Protein AF-A0A948ZCX6-F1 (afdb_monomer_lite)

Radius of gyration: 31.97 Å; chains: 1; bounding box: 32×39×107 Å

Secondary structure (DSSP, 8-state):
--------S-HHHHHHHHHHHHHHHHHHHHHHHHHS---------THHHHT--TT--TT-TTS--PPPHHHHTT-----TTS-EEE-TT-SEEEEEEE-TT-HHHHHHHHHHHHHHHHHGGGEEEEEEE---S-TTSHHHHHHHHHHHHHT-

Foldseek 3Di:
DDDDDDDDPDVVVVVVVVVVVVVVVVVVVCCVPPVPDPPPPPPVPCCCVQAVVPPDDPPDLQAQNHDDPVCVVVPGDDDPLWDKDAAPPAPEEAEDEDWPPDPVRVVCVVVVVVCCVVCPNNYMYTYGYDFDPDCPDPRNVVSVVVSVVVVD

Structure (mmCIF, N/CA/C/O backbone):
data_AF-A0A948ZCX6-F1
#
_entry.id   AF-A0A948ZCX6-F1
#
loop_
_atom_site.group_PDB
_atom_site.id
_atom_site.type_symbol
_atom_site.label_atom_id
_atom_site.label_alt_id
_atom_site.label_comp_id
_atom_site.label_asym_id
_atom_site.label_entity_id
_atom_site.label_seq_id
_atom_site.pdbx_PDB_ins_code
_atom_site.Cartn_x
_atom_site.Cartn_y
_atom_site.Cartn_z
_atom_site.occupancy
_atom_site.B_iso_or_equiv
_atom_site.auth_seq_id
_atom_site.auth_comp_id
_atom_site.auth_asym_id
_atom_site.auth_atom_id
_atom_site.pdbx_PDB_model_num
ATOM 1 N N . MET A 1 1 ? -5.753 -26.624 -89.166 1.00 39.84 1 MET A N 1
ATOM 2 C CA . MET A 1 1 ? -4.464 -25.897 -89.241 1.00 39.84 1 MET A CA 1
ATOM 3 C C . MET A 1 1 ? -4.567 -24.621 -88.414 1.00 39.84 1 MET A C 1
ATOM 5 O O . MET A 1 1 ? -5.370 -23.766 -88.756 1.00 39.84 1 MET A O 1
ATOM 9 N N . LEU A 1 2 ? -3.814 -24.527 -87.312 1.00 48.19 2 LEU A N 1
ATOM 10 C CA . LEU A 1 2 ? -3.778 -23.370 -86.407 1.00 48.19 2 LEU A CA 1
ATOM 11 C C . LEU A 1 2 ? -2.911 -22.225 -86.965 1.00 48.19 2 LEU A C 1
ATOM 13 O O . LEU A 1 2 ? -1.776 -22.447 -87.377 1.00 48.19 2 LEU A O 1
ATOM 17 N N . LYS A 1 3 ? -3.445 -21.003 -86.913 1.00 48.81 3 LYS A N 1
ATOM 18 C CA . LYS A 1 3 ? -2.838 -19.689 -87.211 1.00 48.81 3 LYS A CA 1
ATOM 19 C C . LYS A 1 3 ? -3.794 -18.678 -86.535 1.00 48.81 3 LYS A C 1
ATOM 21 O O . LYS A 1 3 ? -4.991 -18.842 -86.703 1.00 48.81 3 LYS A O 1
ATOM 26 N N . PHE A 1 4 ? -3.465 -17.668 -85.729 1.00 49.84 4 PHE A N 1
ATOM 27 C CA . PHE A 1 4 ? -2.299 -16.801 -85.579 1.00 49.84 4 PHE A CA 1
ATOM 28 C C . PHE A 1 4 ? -2.473 -16.048 -84.232 1.00 49.84 4 PHE A C 1
ATOM 30 O O . PHE A 1 4 ? -3.381 -15.227 -84.116 1.00 49.84 4 PHE A O 1
ATOM 37 N N . PHE A 1 5 ? -1.622 -16.265 -83.223 1.00 58.22 5 PHE A N 1
ATOM 38 C CA . PHE A 1 5 ? -1.529 -15.345 -82.075 1.00 58.22 5 PHE A CA 1
ATOM 39 C C . PHE A 1 5 ? -0.614 -14.183 -82.498 1.00 58.22 5 PHE A C 1
ATOM 41 O O . PHE A 1 5 ? 0.572 -14.375 -82.776 1.00 58.22 5 PHE A O 1
ATOM 48 N N . LYS A 1 6 ? -1.180 -12.983 -82.657 1.00 60.47 6 LYS A N 1
ATOM 49 C CA . LYS A 1 6 ? -0.485 -11.785 -83.158 1.00 60.47 6 LYS A CA 1
ATOM 50 C C . LYS A 1 6 ? 0.491 -11.287 -82.075 1.00 60.47 6 LYS A C 1
ATOM 52 O O . LYS A 1 6 ? 0.054 -10.789 -81.044 1.00 60.47 6 LYS A O 1
ATOM 57 N N . ARG A 1 7 ? 1.808 -11.440 -82.281 1.00 61.72 7 ARG A N 1
ATOM 58 C CA . ARG A 1 7 ? 2.845 -10.921 -81.361 1.00 61.72 7 ARG A CA 1
ATOM 59 C C . ARG A 1 7 ? 2.799 -9.380 -81.311 1.00 61.72 7 ARG A C 1
ATOM 61 O O . ARG A 1 7 ? 2.744 -8.769 -82.384 1.00 61.72 7 ARG A O 1
ATOM 68 N N . PRO A 1 8 ? 2.843 -8.738 -80.127 1.00 60.38 8 PRO A N 1
ATOM 69 C CA . PRO A 1 8 ? 2.849 -7.281 -80.025 1.00 60.38 8 PRO A CA 1
ATOM 70 C C . PRO A 1 8 ? 4.131 -6.694 -80.637 1.00 60.38 8 PRO A C 1
ATOM 72 O O . PRO A 1 8 ? 5.248 -7.087 -80.303 1.00 60.38 8 PRO A O 1
ATOM 75 N N . LYS A 1 9 ? 3.957 -5.754 -81.573 1.00 66.12 9 LYS A N 1
ATOM 76 C CA . LYS A 1 9 ? 5.031 -5.049 -82.285 1.00 66.12 9 LYS A CA 1
ATOM 77 C C . LYS A 1 9 ? 5.489 -3.824 -81.486 1.00 66.12 9 LYS A C 1
ATOM 79 O O . LYS A 1 9 ? 5.074 -2.710 -81.767 1.00 66.12 9 LYS A O 1
ATOM 84 N N . SER A 1 10 ? 6.315 -4.045 -80.475 1.00 65.44 10 SER A N 1
ATOM 85 C CA . SER A 1 10 ? 7.517 -3.257 -80.157 1.00 65.44 10 SER A CA 1
ATOM 86 C C . SER A 1 10 ? 8.004 -3.687 -78.771 1.00 65.44 10 SER A C 1
ATOM 88 O O . SER A 1 10 ? 7.183 -3.868 -77.867 1.00 65.44 10 SER A O 1
ATOM 90 N N . PRO A 1 11 ? 9.320 -3.862 -78.571 1.00 73.81 11 PRO A N 1
ATOM 91 C CA . PRO A 1 11 ? 9.854 -4.229 -77.261 1.00 73.81 11 PRO A CA 1
ATOM 92 C C . PRO A 1 11 ? 9.470 -3.193 -76.191 1.00 73.81 11 PRO A C 1
ATOM 94 O O . PRO A 1 11 ? 9.225 -3.554 -75.046 1.00 73.81 11 PRO A O 1
ATOM 97 N N . VAL A 1 12 ? 9.308 -1.926 -76.584 1.00 79.00 12 VAL A N 1
ATOM 98 C CA . VAL A 1 12 ? 8.976 -0.798 -75.702 1.00 79.00 12 VAL A CA 1
ATOM 99 C C . VAL A 1 12 ? 7.630 -0.975 -74.994 1.00 79.00 12 VAL A C 1
ATOM 101 O O . VAL A 1 12 ? 7.553 -0.763 -73.788 1.00 79.00 12 VAL A O 1
ATOM 104 N N . ILE A 1 13 ? 6.578 -1.418 -75.692 1.00 80.12 13 ILE A N 1
ATOM 105 C CA . ILE A 1 13 ? 5.258 -1.623 -75.064 1.00 80.12 13 ILE A CA 1
ATOM 106 C C . ILE A 1 13 ? 5.320 -2.753 -74.029 1.00 80.12 13 ILE A C 1
ATOM 108 O O . ILE A 1 13 ? 4.698 -2.655 -72.972 1.00 80.12 13 ILE A O 1
ATOM 112 N N . LEU A 1 14 ? 6.113 -3.797 -74.297 1.00 80.38 14 LEU A N 1
ATOM 113 C CA . LEU A 1 14 ? 6.324 -4.892 -73.350 1.00 80.38 14 LEU A CA 1
ATOM 114 C C . LEU A 1 14 ? 7.066 -4.412 -72.091 1.00 80.38 14 LEU A C 1
ATOM 116 O O . LEU A 1 14 ? 6.687 -4.777 -70.980 1.00 80.38 14 LEU A O 1
ATOM 120 N N . PHE A 1 15 ? 8.079 -3.556 -72.262 1.00 84.56 15 PHE A N 1
ATOM 121 C CA . PHE A 1 15 ? 8.821 -2.953 -71.152 1.00 84.56 15 PHE A CA 1
ATOM 122 C C . PHE A 1 15 ? 7.944 -2.035 -70.294 1.00 84.56 15 PHE A C 1
ATOM 124 O O . PHE A 1 15 ? 7.975 -2.140 -69.069 1.00 84.56 15 PHE A O 1
ATOM 131 N N . ILE A 1 16 ? 7.121 -1.185 -70.917 1.00 88.12 16 ILE A N 1
ATOM 132 C CA . ILE A 1 16 ? 6.210 -0.285 -70.194 1.00 88.12 16 ILE A CA 1
ATOM 133 C C . ILE A 1 16 ? 5.164 -1.096 -69.419 1.00 88.12 16 ILE A C 1
ATOM 135 O O . ILE A 1 16 ? 4.958 -0.848 -68.233 1.00 88.12 16 ILE A O 1
ATOM 139 N N . ALA A 1 17 ? 4.552 -2.104 -70.048 1.00 89.06 17 ALA A N 1
ATOM 140 C CA . ALA A 1 17 ? 3.565 -2.958 -69.389 1.00 89.06 17 ALA A CA 1
ATOM 141 C C . ALA A 1 17 ? 4.170 -3.741 -68.209 1.00 89.06 17 ALA A C 1
ATOM 143 O O . ALA A 1 17 ? 3.562 -3.816 -67.143 1.00 89.06 17 ALA A O 1
ATOM 144 N N . SER A 1 18 ? 5.389 -4.270 -68.369 1.00 88.69 18 SER A N 1
ATOM 145 C CA . SER A 1 18 ? 6.103 -4.967 -67.293 1.00 88.69 18 SER A CA 1
ATOM 146 C C . SER A 1 18 ? 6.454 -4.031 -66.135 1.00 88.69 18 SER A C 1
ATOM 148 O O . SER A 1 18 ? 6.309 -4.413 -64.977 1.00 88.69 18 SER A O 1
ATOM 150 N N . SER A 1 19 ? 6.909 -2.810 -66.428 1.00 91.00 19 SER A N 1
ATOM 151 C CA . SER A 1 19 ? 7.267 -1.826 -65.402 1.00 91.00 19 SER A CA 1
ATOM 152 C C . SER A 1 19 ? 6.042 -1.375 -64.602 1.00 91.00 19 SER A C 1
ATOM 154 O O . SER A 1 19 ? 6.092 -1.341 -63.372 1.00 91.00 19 SER A O 1
ATOM 156 N N . LEU A 1 20 ? 4.914 -1.127 -65.278 1.00 94.38 20 LEU A N 1
ATOM 157 C CA . LEU A 1 20 ? 3.663 -0.743 -64.625 1.00 94.38 20 LEU A CA 1
ATOM 158 C C . LEU A 1 20 ? 3.132 -1.862 -63.713 1.00 94.38 20 LEU A C 1
ATOM 160 O O . LEU A 1 20 ? 2.690 -1.593 -62.599 1.00 94.38 20 LEU A O 1
ATOM 164 N N . ALA A 1 21 ? 3.221 -3.120 -64.157 1.00 94.44 21 ALA A N 1
ATOM 165 C CA . ALA A 1 21 ? 2.796 -4.274 -63.368 1.00 94.44 21 ALA A CA 1
ATOM 166 C C . ALA A 1 21 ? 3.636 -4.449 -62.090 1.00 94.44 21 ALA A C 1
ATOM 168 O O . ALA A 1 21 ? 3.081 -4.686 -61.018 1.00 94.44 21 ALA A O 1
ATOM 169 N N . ILE A 1 22 ? 4.960 -4.275 -62.183 1.00 94.75 22 ILE A N 1
ATOM 170 C CA . ILE A 1 22 ? 5.861 -4.334 -61.021 1.00 94.75 22 ILE A CA 1
ATOM 171 C C . ILE A 1 22 ? 5.560 -3.190 -60.048 1.00 94.75 22 ILE A C 1
ATOM 173 O O . ILE A 1 22 ? 5.510 -3.415 -58.842 1.00 94.75 22 ILE A O 1
ATOM 177 N N . PHE A 1 23 ? 5.313 -1.980 -60.553 1.00 94.75 23 PHE A N 1
ATOM 178 C CA . PHE A 1 23 ? 4.984 -0.830 -59.713 1.00 94.75 23 PHE A CA 1
ATOM 179 C C . PHE A 1 23 ? 3.664 -1.030 -58.955 1.00 94.75 23 PHE A C 1
ATOM 181 O O . PHE A 1 23 ? 3.612 -0.805 -57.749 1.00 94.75 23 PHE A O 1
ATOM 188 N N . ILE A 1 24 ? 2.620 -1.529 -59.625 1.00 94.69 24 ILE A N 1
ATOM 189 C CA . ILE A 1 24 ? 1.330 -1.837 -58.988 1.00 94.69 24 ILE A CA 1
ATOM 190 C C . ILE A 1 24 ? 1.491 -2.938 -57.930 1.00 94.69 24 ILE A C 1
ATOM 192 O O . ILE A 1 24 ? 0.955 -2.804 -56.831 1.00 94.69 24 ILE A O 1
ATOM 196 N N . LEU A 1 25 ? 2.268 -3.990 -58.219 1.00 93.62 25 LEU A N 1
ATOM 197 C CA . LEU A 1 25 ? 2.571 -5.047 -57.249 1.00 93.62 25 LEU A CA 1
ATOM 198 C C . LEU A 1 25 ? 3.309 -4.484 -56.026 1.00 93.62 25 LEU A C 1
ATOM 200 O O . LEU A 1 25 ? 2.966 -4.814 -54.893 1.00 93.62 25 LEU A O 1
ATOM 204 N N . PHE A 1 26 ? 4.288 -3.605 -56.242 1.00 92.81 26 PHE A N 1
ATOM 205 C CA . PHE A 1 26 ? 5.064 -2.992 -55.169 1.00 92.81 26 PHE A CA 1
ATOM 206 C C . PHE A 1 26 ? 4.204 -2.073 -54.294 1.00 92.81 26 PHE A C 1
ATOM 208 O O . PHE A 1 26 ? 4.284 -2.147 -53.071 1.00 92.81 26 PHE A O 1
ATOM 215 N N . VAL A 1 27 ? 3.329 -1.259 -54.897 1.00 91.88 27 VAL A N 1
ATOM 216 C CA . VAL A 1 27 ? 2.369 -0.413 -54.167 1.00 91.88 27 VAL A CA 1
ATOM 217 C C . VAL A 1 27 ? 1.378 -1.272 -53.381 1.00 91.88 27 VAL A C 1
ATOM 219 O O . VAL A 1 27 ? 1.117 -0.975 -52.219 1.00 91.88 27 VAL A O 1
ATOM 222 N N . PHE A 1 28 ? 0.876 -2.366 -53.959 1.00 89.75 28 PHE A N 1
ATOM 223 C CA . PHE A 1 28 ? -0.019 -3.292 -53.266 1.00 89.75 28 PHE A CA 1
ATOM 224 C C . PHE A 1 28 ? 0.670 -3.958 -52.066 1.00 89.75 28 PHE A C 1
ATOM 226 O O . PHE A 1 28 ? 0.130 -3.936 -50.966 1.00 89.75 28 PHE A O 1
ATOM 233 N N . VAL A 1 29 ? 1.897 -4.466 -52.228 1.00 86.88 29 VAL A N 1
ATOM 234 C CA . VAL A 1 29 ? 2.695 -5.037 -51.125 1.00 86.88 29 VAL A CA 1
ATOM 235 C C . VAL A 1 29 ? 3.021 -3.982 -50.064 1.00 86.88 29 VAL A C 1
ATOM 237 O O . VAL A 1 29 ? 2.941 -4.268 -48.870 1.00 86.88 29 VAL A O 1
ATOM 240 N N . PHE A 1 30 ? 3.338 -2.750 -50.461 1.00 85.38 30 PHE A N 1
ATOM 241 C CA . PHE A 1 30 ? 3.580 -1.646 -49.532 1.00 85.38 30 PHE A CA 1
ATOM 242 C C . PHE A 1 30 ? 2.319 -1.299 -48.731 1.00 85.38 30 PHE A C 1
ATOM 244 O O . PHE A 1 30 ? 2.389 -1.171 -47.515 1.00 85.38 30 PHE A O 1
ATOM 251 N N . PHE A 1 31 ? 1.152 -1.229 -49.374 1.00 82.12 31 PHE A N 1
ATOM 252 C CA . PHE A 1 31 ? -0.125 -1.020 -48.690 1.00 82.12 31 PHE A CA 1
ATOM 253 C C . PHE A 1 31 ? -0.469 -2.198 -47.762 1.00 82.12 31 PHE A C 1
ATOM 255 O O . PHE A 1 31 ? -0.841 -1.973 -46.615 1.00 82.12 31 PHE A O 1
ATOM 262 N N . ILE A 1 32 ? -0.260 -3.450 -48.178 1.00 78.62 32 ILE A N 1
ATOM 263 C CA . ILE A 1 32 ? -0.480 -4.618 -47.308 1.00 78.62 32 ILE A CA 1
ATOM 264 C C . ILE A 1 32 ? 0.452 -4.596 -46.088 1.00 78.62 32 ILE A C 1
ATOM 266 O O . ILE A 1 32 ? 0.001 -4.857 -44.979 1.00 78.62 32 ILE A O 1
ATOM 270 N N . THR A 1 33 ? 1.724 -4.232 -46.264 1.00 71.31 33 THR A N 1
ATOM 271 C CA . THR A 1 33 ? 2.722 -4.227 -45.178 1.00 71.31 33 THR A CA 1
ATOM 272 C C . THR A 1 33 ? 2.709 -2.973 -44.301 1.00 71.31 33 THR A C 1
ATOM 274 O O . THR A 1 33 ? 3.243 -3.014 -43.194 1.00 71.31 33 THR A O 1
ATOM 277 N N . LYS A 1 34 ? 2.139 -1.852 -44.765 1.00 72.50 34 LYS A N 1
ATOM 278 C CA . LYS A 1 34 ? 2.123 -0.574 -44.025 1.00 72.50 34 LYS A CA 1
ATOM 279 C C . LYS A 1 34 ? 0.741 -0.123 -43.556 1.00 72.50 34 LYS A C 1
ATOM 281 O O . LYS A 1 34 ? 0.683 0.619 -42.583 1.00 72.50 34 LYS A O 1
ATOM 286 N N . ILE A 1 35 ? -0.346 -0.527 -44.220 1.00 65.38 35 ILE A N 1
ATOM 287 C CA . ILE A 1 35 ? -1.723 -0.100 -43.886 1.00 65.38 35 ILE A CA 1
ATOM 288 C C . ILE A 1 35 ? -2.508 -1.177 -43.145 1.00 65.38 35 ILE A C 1
ATOM 290 O O . ILE A 1 35 ? -3.446 -0.851 -42.422 1.00 65.38 35 ILE A O 1
ATOM 294 N N . SER A 1 36 ? -2.069 -2.432 -43.214 1.00 55.03 36 SER A N 1
ATOM 295 C CA . SER A 1 36 ? -2.407 -3.383 -42.161 1.00 55.03 36 SER A CA 1
ATOM 296 C C . SER A 1 36 ? -1.356 -3.210 -41.063 1.00 55.03 36 SER A C 1
ATOM 298 O O . SER A 1 36 ? -0.224 -3.660 -41.260 1.00 55.03 36 SER A O 1
ATOM 300 N N . PRO A 1 37 ? -1.650 -2.569 -39.912 1.00 54.25 37 PRO A N 1
ATOM 301 C CA . PRO A 1 37 ? -0.859 -2.876 -38.728 1.00 54.25 37 PRO A CA 1
ATOM 302 C C . PRO A 1 37 ? -0.866 -4.403 -38.583 1.00 54.25 37 PRO A C 1
ATOM 304 O O . PRO A 1 37 ? -1.872 -5.032 -38.941 1.00 54.25 37 PRO A O 1
ATOM 307 N N . PRO A 1 38 ? 0.214 -5.038 -38.100 1.00 52.66 38 PRO A N 1
ATOM 308 C CA . PRO A 1 38 ? 0.088 -6.420 -37.687 1.00 52.66 38 PRO A CA 1
ATOM 309 C C . PRO A 1 38 ? -1.117 -6.472 -36.750 1.00 52.66 38 PRO A C 1
ATOM 311 O O . PRO A 1 38 ? -1.111 -5.857 -35.685 1.00 52.66 38 PRO A O 1
ATOM 314 N N . LEU A 1 39 ? -2.152 -7.218 -37.138 1.00 47.34 39 LEU A N 1
ATOM 315 C CA . LEU A 1 39 ? -3.186 -7.680 -36.223 1.00 47.34 39 LEU A CA 1
ATOM 316 C C . LEU A 1 39 ? -2.573 -8.772 -35.329 1.00 47.34 39 LEU A C 1
ATOM 318 O O . LEU A 1 39 ? -3.112 -9.854 -35.155 1.00 47.34 39 LEU A O 1
ATOM 322 N N . ALA A 1 40 ? -1.389 -8.493 -34.794 1.00 44.69 40 ALA A N 1
ATOM 323 C CA . ALA A 1 40 ? -0.980 -8.985 -33.515 1.00 44.69 40 ALA A CA 1
ATOM 324 C C . ALA A 1 40 ? -1.614 -8.002 -32.535 1.00 44.69 40 ALA A C 1
ATOM 326 O O . ALA A 1 40 ? -1.052 -6.958 -32.206 1.00 44.69 40 ALA A O 1
ATOM 327 N N . SER A 1 41 ? -2.787 -8.369 -32.023 1.00 43.50 41 SER A N 1
ATOM 328 C CA . SER A 1 41 ? -3.138 -8.088 -30.635 1.00 43.50 41 SER A CA 1
ATOM 329 C C . SER A 1 41 ? -2.106 -8.785 -29.735 1.00 43.50 41 SER A C 1
ATOM 331 O O . SER A 1 41 ? -2.388 -9.756 -29.047 1.00 43.50 41 SER A O 1
ATOM 333 N N . GLY A 1 42 ? -0.866 -8.327 -29.839 1.00 42.22 42 GLY A N 1
ATOM 334 C CA . GLY A 1 42 ? 0.249 -8.567 -28.956 1.00 42.22 42 GLY A CA 1
ATOM 335 C C . GLY A 1 42 ? 0.566 -7.236 -28.298 1.00 42.22 42 GLY A C 1
ATOM 336 O O . GLY A 1 42 ? 1.720 -6.833 -28.223 1.00 42.22 42 GLY A O 1
ATOM 337 N N . GLY A 1 43 ? -0.465 -6.544 -27.798 1.00 39.56 43 GLY A N 1
ATOM 338 C CA . GLY A 1 43 ? -0.265 -5.960 -26.486 1.00 39.56 43 GLY A CA 1
ATOM 339 C C . GLY A 1 43 ? 0.130 -7.154 -25.639 1.00 39.56 43 GLY A C 1
ATOM 340 O O . GLY A 1 43 ? -0.707 -8.028 -25.423 1.00 39.56 43 GLY A O 1
ATOM 341 N N . ALA A 1 44 ? 1.422 -7.280 -25.324 1.00 46.31 44 ALA A N 1
ATOM 342 C CA . ALA A 1 44 ? 1.854 -8.213 -24.303 1.00 46.31 44 ALA A CA 1
ATOM 343 C C . ALA A 1 44 ? 0.864 -8.003 -23.167 1.00 46.31 44 ALA A C 1
ATOM 345 O O . ALA A 1 44 ? 0.708 -6.867 -22.715 1.00 46.31 44 ALA A O 1
ATOM 346 N N . ASP A 1 45 ? 0.094 -9.039 -22.849 1.00 47.97 45 ASP A N 1
ATOM 347 C CA . ASP A 1 45 ? -0.887 -8.995 -21.787 1.00 47.97 45 ASP A CA 1
ATOM 348 C C . ASP A 1 45 ? -0.118 -8.774 -20.484 1.00 47.97 45 ASP A C 1
ATOM 350 O O . ASP A 1 45 ? 0.275 -9.695 -19.777 1.00 47.97 45 ASP A O 1
ATOM 354 N N . ILE A 1 46 ? 0.198 -7.510 -20.213 1.00 45.81 46 ILE A N 1
ATOM 355 C CA . ILE A 1 46 ? 0.925 -7.059 -19.033 1.00 45.81 46 ILE A CA 1
ATOM 356 C C . ILE A 1 46 ? 0.065 -7.234 -17.789 1.00 45.81 46 ILE A C 1
ATOM 358 O O . ILE A 1 46 ? 0.603 -7.202 -16.683 1.00 45.81 46 ILE A O 1
ATOM 362 N N . ARG A 1 47 ? -1.239 -7.520 -17.950 1.00 46.91 47 ARG A N 1
ATOM 363 C CA . ARG A 1 47 ? -2.086 -7.954 -16.842 1.00 46.91 47 ARG A CA 1
ATOM 364 C C . ARG A 1 47 ? -1.495 -9.206 -16.217 1.00 46.91 47 ARG A C 1
ATOM 366 O O . ARG A 1 47 ? -1.335 -9.202 -15.010 1.00 46.91 47 ARG A O 1
ATOM 373 N N . GLY A 1 48 ? -1.055 -10.188 -17.005 1.00 42.94 48 GLY A N 1
ATOM 374 C CA . GLY A 1 48 ? -0.415 -11.409 -16.502 1.00 42.94 48 GLY A CA 1
ATOM 375 C C . GLY A 1 48 ? 1.006 -11.232 -15.953 1.00 42.94 48 GLY A C 1
ATOM 376 O O . GLY A 1 48 ? 1.537 -12.148 -15.335 1.00 42.94 48 GLY A O 1
ATOM 377 N N . LYS A 1 49 ? 1.641 -10.074 -16.175 1.00 42.81 49 LYS A N 1
ATOM 378 C CA . LYS A 1 49 ? 3.056 -9.853 -15.840 1.00 42.81 49 LYS A CA 1
ATOM 379 C C . LYS A 1 49 ? 3.269 -9.103 -14.528 1.00 42.81 49 LYS A C 1
ATOM 381 O O . LYS A 1 49 ? 4.277 -9.335 -13.874 1.00 42.81 49 LYS A O 1
ATOM 386 N N . TYR A 1 50 ? 2.330 -8.232 -14.155 1.00 44.34 50 TYR A N 1
ATOM 387 C CA . TYR A 1 50 ? 2.499 -7.346 -12.997 1.00 44.34 50 TYR A CA 1
ATOM 388 C C . TYR A 1 50 ? 1.419 -7.487 -11.936 1.00 44.34 50 TYR A C 1
ATOM 390 O O . TYR A 1 50 ? 1.694 -7.210 -10.776 1.00 44.34 50 TYR A O 1
ATOM 398 N N . TYR A 1 51 ? 0.226 -7.965 -12.302 1.00 43.53 51 TYR A N 1
ATOM 399 C CA . TYR A 1 51 ? -0.836 -8.155 -11.321 1.00 43.53 51 TYR A CA 1
ATOM 400 C C . TYR A 1 51 ? -1.431 -9.569 -11.405 1.00 43.53 51 TYR A C 1
ATOM 402 O O . TYR A 1 51 ? -1.377 -10.313 -10.451 1.00 43.53 51 TYR A O 1
ATOM 410 N N . LEU A 1 52 ? -1.882 -10.072 -12.539 1.00 46.44 52 LEU A N 1
ATOM 411 C CA . LEU A 1 52 ? -2.554 -11.374 -12.658 1.00 46.44 52 LEU A CA 1
ATOM 412 C C . LEU A 1 52 ? -1.623 -12.520 -13.091 1.00 46.44 52 LEU A C 1
ATOM 414 O O . LEU A 1 52 ? -1.956 -13.254 -14.019 1.00 46.44 52 LEU A O 1
ATOM 418 N N . ASN A 1 53 ? -0.449 -12.685 -12.473 1.00 42.28 53 ASN A N 1
ATOM 419 C CA . ASN A 1 53 ? 0.406 -13.827 -12.816 1.00 42.28 53 ASN A CA 1
ATOM 420 C C . ASN A 1 53 ? -0.148 -15.122 -12.193 1.00 42.28 53 ASN A C 1
ATOM 422 O O . ASN A 1 53 ? -0.074 -15.326 -10.983 1.00 42.28 53 ASN A O 1
ATOM 426 N N . GLU A 1 54 ? -0.695 -16.013 -13.025 1.00 46.88 54 GLU A N 1
ATOM 427 C CA . GLU A 1 54 ? -1.220 -17.323 -12.606 1.00 46.88 54 GLU A CA 1
ATOM 428 C C . GLU A 1 54 ? -0.122 -18.298 -12.138 1.00 46.88 54 GLU A C 1
ATOM 430 O O . GLU A 1 54 ? -0.428 -19.296 -11.490 1.00 46.88 54 GLU A O 1
ATOM 435 N N . ASN A 1 55 ? 1.151 -17.984 -12.412 1.00 45.97 55 ASN A N 1
ATOM 436 C CA . ASN A 1 55 ? 2.330 -18.760 -12.020 1.00 45.97 55 ASN A CA 1
ATOM 437 C C . ASN A 1 55 ? 3.115 -18.094 -10.876 1.00 45.97 55 ASN A C 1
ATOM 439 O O . ASN A 1 55 ? 4.346 -18.145 -10.852 1.00 45.97 55 ASN A O 1
ATOM 443 N N . TYR A 1 56 ? 2.430 -17.423 -9.946 1.00 49.62 56 TYR A N 1
ATOM 444 C CA . TYR A 1 56 ? 3.090 -16.839 -8.780 1.00 49.62 56 TYR A CA 1
ATOM 445 C C . TYR A 1 56 ? 3.577 -17.954 -7.842 1.00 49.62 56 TYR A C 1
ATOM 447 O O . TYR A 1 56 ? 2.785 -18.616 -7.168 1.00 49.62 56 TYR A O 1
ATOM 455 N N . SER A 1 57 ? 4.893 -18.180 -7.855 1.00 42.28 57 SER A N 1
ATOM 456 C CA . SER A 1 57 ? 5.588 -19.060 -6.920 1.00 42.28 57 SER A CA 1
ATOM 457 C C . SER A 1 57 ? 5.381 -18.534 -5.504 1.00 42.28 57 SER A C 1
ATOM 459 O O . SER A 1 57 ? 5.560 -17.353 -5.233 1.00 42.28 57 SER A O 1
ATOM 461 N N . GLU A 1 58 ? 5.017 -19.440 -4.611 1.00 46.06 58 GLU A N 1
ATOM 462 C CA . GLU A 1 58 ? 4.556 -19.280 -3.227 1.00 46.06 58 GLU A CA 1
ATOM 463 C C . GLU A 1 58 ? 5.540 -18.574 -2.259 1.00 46.06 58 GLU A C 1
ATOM 465 O O . GLU A 1 58 ? 5.346 -18.624 -1.050 1.00 46.06 58 GLU A O 1
ATOM 470 N N . GLY A 1 59 ? 6.598 -17.923 -2.757 1.00 40.69 59 GLY A N 1
ATOM 471 C CA . GLY A 1 59 ? 7.766 -17.511 -1.972 1.00 40.69 59 GLY A CA 1
ATOM 472 C C . GLY A 1 59 ? 8.211 -16.051 -2.076 1.00 40.69 59 GLY A C 1
ATOM 473 O O . GLY A 1 59 ? 9.235 -15.724 -1.488 1.00 40.69 59 GLY A O 1
ATOM 474 N N . ASP A 1 60 ? 7.504 -15.174 -2.788 1.00 48.53 60 ASP A N 1
ATOM 475 C CA . ASP A 1 60 ? 7.831 -13.745 -2.756 1.00 48.53 60 ASP A CA 1
ATOM 476 C C . ASP A 1 60 ? 6.975 -13.045 -1.685 1.00 48.53 60 ASP A C 1
ATOM 478 O O . ASP A 1 60 ? 5.780 -12.795 -1.831 1.00 48.53 60 ASP A O 1
ATOM 482 N N . LEU A 1 61 ? 7.609 -12.848 -0.527 1.00 50.53 61 LEU A N 1
ATOM 483 C CA . LEU A 1 61 ? 7.012 -12.367 0.724 1.00 50.53 61 LEU A CA 1
ATOM 484 C C . LEU A 1 61 ? 6.668 -10.866 0.693 1.00 50.53 61 LEU A C 1
ATOM 486 O O . LEU A 1 61 ? 6.149 -10.338 1.676 1.00 50.53 61 LEU A O 1
ATOM 490 N N . LEU A 1 62 ? 6.960 -10.173 -0.414 1.00 51.53 62 LEU A N 1
ATOM 491 C CA . LEU A 1 62 ? 6.960 -8.711 -0.483 1.00 51.53 62 LEU A CA 1
ATOM 492 C C . LEU A 1 62 ? 5.947 -8.132 -1.478 1.00 51.53 62 LEU A C 1
ATOM 494 O O . LEU A 1 62 ? 5.726 -6.921 -1.468 1.00 51.53 62 LEU A O 1
ATOM 498 N N . ILE A 1 63 ? 5.285 -8.961 -2.293 1.00 54.44 63 ILE A N 1
ATOM 499 C CA . ILE A 1 63 ? 4.258 -8.497 -3.232 1.00 54.44 63 ILE A CA 1
ATOM 500 C C . ILE A 1 63 ? 2.891 -9.034 -2.821 1.00 54.44 63 ILE A C 1
ATOM 502 O O . ILE A 1 63 ? 2.678 -10.221 -2.572 1.00 54.44 63 ILE A O 1
ATOM 506 N N . THR A 1 64 ? 1.926 -8.117 -2.750 1.00 55.09 64 THR A N 1
ATOM 507 C CA . THR A 1 64 ? 0.528 -8.429 -2.470 1.00 55.09 64 THR A CA 1
ATOM 508 C C . THR A 1 64 ? 0.043 -9.549 -3.390 1.00 55.09 64 THR A C 1
ATOM 510 O O . THR A 1 64 ? -0.054 -9.353 -4.599 1.00 55.09 64 THR A O 1
ATOM 513 N N . LYS A 1 65 ? -0.305 -10.712 -2.817 1.00 55.75 65 LYS A N 1
ATOM 514 C CA . LYS A 1 65 ? -0.888 -11.835 -3.564 1.00 55.75 65 LYS A CA 1
ATOM 515 C C . LYS A 1 65 ? -2.078 -11.339 -4.372 1.00 55.75 65 LYS A C 1
ATOM 517 O O . LYS A 1 65 ? -3.086 -10.912 -3.801 1.00 55.75 65 LYS A O 1
ATOM 522 N N . VAL A 1 66 ? -1.965 -11.388 -5.692 1.00 53.84 66 VAL A N 1
ATOM 523 C CA . VAL A 1 66 ? -3.020 -10.841 -6.532 1.00 53.84 66 VAL A CA 1
ATOM 524 C C . VAL A 1 66 ? -4.163 -11.848 -6.620 1.00 53.84 66 VAL A C 1
ATOM 526 O O . VAL A 1 66 ? -3.936 -13.020 -6.936 1.00 53.84 66 VAL A O 1
ATOM 529 N N . PRO A 1 67 ? -5.398 -11.434 -6.288 1.00 54.69 67 PRO A N 1
ATOM 530 C CA . PRO A 1 67 ? -6.527 -12.340 -6.323 1.00 54.69 67 PRO A CA 1
ATOM 531 C C . PRO A 1 67 ? -6.789 -12.808 -7.751 1.00 54.69 67 PRO A C 1
ATOM 533 O O . PRO A 1 67 ? -6.771 -12.020 -8.697 1.00 54.69 67 PRO A O 1
ATOM 536 N N . ARG A 1 68 ? -7.102 -14.099 -7.911 1.00 57.62 68 ARG A N 1
ATOM 537 C CA . ARG A 1 68 ? -7.657 -14.585 -9.179 1.00 57.62 68 ARG A CA 1
ATOM 538 C C . ARG A 1 68 ? -8.995 -13.889 -9.404 1.00 57.62 68 ARG A C 1
ATOM 540 O O . ARG A 1 68 ? -9.688 -13.567 -8.445 1.00 57.62 68 ARG A O 1
ATOM 547 N N . LEU A 1 69 ? -9.411 -13.718 -10.657 1.00 61.19 69 LEU A N 1
ATOM 548 C CA . LEU A 1 69 ? -10.655 -13.012 -10.999 1.00 61.19 69 LEU A CA 1
ATOM 549 C C . LEU A 1 69 ? -11.890 -13.535 -10.234 1.00 61.19 69 LEU A C 1
ATOM 551 O O . LEU A 1 69 ? -12.754 -12.761 -9.836 1.00 61.19 69 LEU A O 1
ATOM 555 N N . LYS A 1 70 ? -11.949 -14.845 -9.970 1.00 60.38 70 LYS A N 1
ATOM 556 C CA . LYS A 1 70 ? -12.999 -15.460 -9.141 1.00 60.38 70 LYS A CA 1
ATOM 557 C C . LYS A 1 70 ? -12.951 -15.035 -7.665 1.00 60.38 70 LYS A C 1
ATOM 559 O O . LYS A 1 70 ? -13.991 -14.942 -7.028 1.00 60.38 70 LYS A O 1
ATOM 564 N N . ASP A 1 71 ? -11.756 -14.767 -7.150 1.00 58.59 71 ASP A N 1
ATOM 565 C CA . ASP A 1 71 ? -11.494 -14.343 -5.776 1.00 58.59 71 ASP A CA 1
ATOM 566 C C . ASP A 1 71 ? -11.749 -12.822 -5.638 1.00 58.59 71 ASP A C 1
ATOM 568 O O . ASP A 1 71 ? -12.192 -12.366 -4.590 1.00 58.59 71 ASP A O 1
ATOM 572 N N . MET A 1 72 ? -11.607 -12.038 -6.723 1.00 57.38 72 MET A N 1
ATOM 573 C CA . MET A 1 72 ? -11.965 -10.606 -6.752 1.00 57.38 72 MET A CA 1
ATOM 574 C C . MET A 1 72 ? -13.456 -10.341 -6.492 1.00 57.38 72 MET A C 1
ATOM 576 O O . MET A 1 72 ? -13.801 -9.263 -6.014 1.00 57.38 72 MET A O 1
ATOM 580 N N . LEU A 1 73 ? -14.341 -11.309 -6.762 1.00 59.50 73 LEU A N 1
ATOM 581 C CA . LEU A 1 73 ? -15.769 -11.200 -6.432 1.00 59.50 73 LEU A CA 1
ATOM 582 C C . LEU A 1 73 ? -16.036 -11.268 -4.917 1.00 59.50 73 LEU A C 1
ATOM 584 O O . LEU A 1 73 ? -17.111 -10.870 -4.477 1.00 59.50 73 LEU A O 1
ATOM 588 N N . ALA A 1 74 ? -15.071 -11.755 -4.128 1.00 65.56 74 ALA A N 1
ATOM 589 C CA . ALA A 1 74 ? -15.173 -11.917 -2.678 1.00 65.56 74 ALA A CA 1
ATOM 590 C C . ALA A 1 74 ? -14.423 -10.832 -1.875 1.00 65.56 74 ALA A C 1
ATOM 592 O O . ALA A 1 74 ? -14.551 -10.788 -0.654 1.00 65.56 74 ALA A O 1
ATOM 593 N N . GLY A 1 75 ? -13.680 -9.940 -2.543 1.00 67.38 75 GLY A N 1
ATOM 594 C CA . GLY A 1 75 ? -12.914 -8.858 -1.915 1.00 67.38 75 GLY A CA 1
ATOM 595 C C . GLY A 1 75 ? -11.394 -9.090 -1.893 1.00 67.38 75 GLY A C 1
ATOM 596 O O . GLY A 1 75 ? -10.891 -10.042 -2.492 1.00 67.38 75 GLY A O 1
ATOM 597 N N . PRO A 1 76 ? -10.626 -8.186 -1.256 1.00 74.00 76 PRO A N 1
ATOM 598 C CA . PRO A 1 76 ? -9.170 -8.299 -1.167 1.00 74.00 76 PRO A CA 1
ATOM 599 C C . PRO A 1 76 ? -8.738 -9.475 -0.276 1.00 74.00 76 PRO A C 1
ATOM 601 O O . PRO A 1 76 ? -9.357 -9.753 0.749 1.00 74.00 76 PRO A O 1
ATOM 604 N N . ILE A 1 77 ? -7.630 -10.133 -0.633 1.00 76.69 77 ILE A N 1
ATOM 605 C CA . ILE A 1 77 ? -7.030 -11.200 0.181 1.00 76.69 77 ILE A CA 1
ATOM 606 C C . ILE A 1 77 ? -6.257 -10.564 1.341 1.00 76.69 77 ILE A C 1
ATOM 608 O O . ILE A 1 77 ? -5.277 -9.847 1.119 1.00 76.69 77 ILE A O 1
ATOM 612 N N . ILE A 1 78 ? -6.683 -10.849 2.569 1.00 81.94 78 ILE A N 1
ATOM 613 C CA . ILE A 1 78 ? -6.052 -10.379 3.808 1.00 81.94 78 ILE A CA 1
ATOM 614 C C . ILE A 1 78 ? -5.424 -11.580 4.518 1.00 81.94 78 ILE A C 1
ATOM 616 O O . ILE A 1 78 ? -6.058 -12.625 4.652 1.00 81.94 78 ILE A O 1
ATOM 620 N N . SER A 1 79 ? -4.181 -11.427 4.960 1.00 82.31 79 SER A N 1
ATOM 621 C CA . SER A 1 79 ? -3.415 -12.416 5.717 1.00 82.31 79 SER A CA 1
ATOM 622 C C . SER A 1 79 ? -2.867 -11.804 7.006 1.00 82.31 79 SER A C 1
ATOM 624 O O . SER A 1 79 ? -2.779 -10.583 7.134 1.00 82.31 79 SER A O 1
ATOM 626 N N . ASP A 1 80 ? -2.460 -12.644 7.958 1.00 79.56 80 ASP A N 1
ATOM 627 C CA . ASP A 1 80 ? -1.846 -12.177 9.209 1.00 79.56 80 ASP A CA 1
ATOM 628 C C . ASP A 1 80 ? -0.459 -11.542 9.017 1.00 79.56 80 ASP A C 1
ATOM 630 O O . ASP A 1 80 ? 0.024 -10.866 9.922 1.00 79.56 80 ASP A O 1
ATOM 634 N N . LEU A 1 81 ? 0.157 -11.733 7.846 1.00 80.44 81 LEU A N 1
ATOM 635 C CA . LEU A 1 81 ? 1.437 -11.128 7.468 1.00 80.44 81 LEU A CA 1
ATOM 636 C C . LEU A 1 81 ? 1.278 -9.717 6.884 1.00 80.44 81 LEU A C 1
ATOM 638 O O . LEU A 1 81 ? 2.270 -9.047 6.617 1.00 80.44 81 LEU A O 1
ATOM 642 N N . ASP A 1 82 ? 0.048 -9.258 6.644 1.00 85.19 82 ASP A N 1
ATOM 643 C CA . ASP A 1 82 ? -0.165 -7.909 6.137 1.00 85.19 82 ASP A CA 1
ATOM 644 C C . ASP A 1 82 ? -0.001 -6.864 7.252 1.00 85.19 82 ASP A C 1
ATOM 646 O O . ASP A 1 82 ? -0.634 -7.005 8.307 1.00 85.19 82 ASP A O 1
ATOM 650 N N . PRO A 1 83 ? 0.757 -5.772 7.019 1.00 90.06 83 PRO A N 1
ATOM 651 C CA . PRO A 1 83 ? 0.854 -4.670 7.953 1.00 90.06 83 PRO A CA 1
ATOM 652 C C . PRO A 1 83 ? -0.541 -4.125 8.231 1.00 90.06 83 PRO A C 1
ATOM 654 O O . PRO A 1 83 ? -1.263 -3.680 7.333 1.00 90.06 83 PRO A O 1
ATOM 657 N N . GLY A 1 84 ? -0.928 -4.197 9.497 1.00 90.75 84 GLY A N 1
ATOM 658 C CA . GLY A 1 84 ? -2.248 -3.820 9.958 1.00 90.75 84 GLY A CA 1
ATOM 659 C C . GLY A 1 84 ? -2.170 -2.879 11.147 1.00 90.75 84 GLY A C 1
ATOM 660 O O . GLY A 1 84 ? -1.327 -3.040 12.024 1.00 90.75 84 GLY A O 1
ATOM 661 N N . MET A 1 85 ? -3.082 -1.915 11.195 1.00 91.00 85 MET A N 1
ATOM 662 C CA . MET A 1 85 ? -3.258 -1.003 12.323 1.00 91.00 85 MET A CA 1
ATOM 663 C C . MET A 1 85 ? -4.717 -1.007 12.781 1.00 91.00 85 MET A C 1
ATOM 665 O O . MET A 1 85 ? -5.631 -1.204 11.978 1.00 91.00 85 MET A O 1
ATOM 669 N N . GLY A 1 86 ? -4.935 -0.739 14.068 1.00 90.56 86 GLY A N 1
ATOM 670 C CA . GLY A 1 86 ? -6.264 -0.735 14.680 1.00 90.56 86 GLY A CA 1
ATOM 671 C C . GLY A 1 86 ? -6.708 -2.110 15.185 1.00 90.56 86 GLY A C 1
ATOM 672 O O . GLY A 1 86 ? -5.936 -3.070 15.220 1.0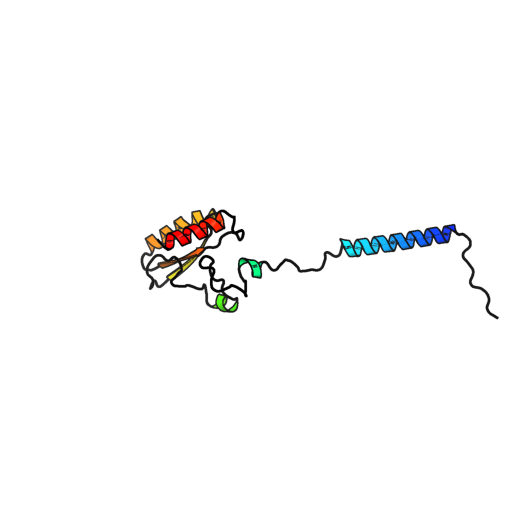0 90.56 86 GLY A O 1
ATOM 673 N N . ASN A 1 87 ? -7.965 -2.192 15.616 1.00 91.56 87 ASN A N 1
ATOM 674 C CA . ASN A 1 87 ? -8.531 -3.398 16.215 1.00 91.56 87 ASN A CA 1
ATOM 675 C C . ASN A 1 87 ? -8.715 -4.505 15.162 1.00 91.56 87 ASN A C 1
ATOM 677 O O . ASN A 1 87 ? -9.347 -4.285 14.130 1.00 91.56 87 ASN A O 1
ATOM 681 N N . LYS A 1 88 ? -8.214 -5.719 15.429 1.00 90.25 88 LYS A N 1
ATOM 682 C CA . LYS A 1 88 ? -8.380 -6.867 14.522 1.00 90.25 88 LYS A CA 1
ATOM 683 C C . LYS A 1 88 ? -9.848 -7.254 14.304 1.00 90.25 88 LYS A C 1
ATOM 685 O O . LYS A 1 88 ? -10.164 -7.702 13.205 1.00 90.25 88 LYS A O 1
ATOM 690 N N . GLU A 1 89 ? -10.696 -6.994 15.299 1.00 91.81 89 GLU A N 1
ATOM 691 C CA . GLU A 1 89 ? -12.141 -7.265 15.320 1.00 91.81 89 GLU A CA 1
ATOM 692 C C . GLU A 1 89 ? -12.986 -6.042 14.919 1.00 91.81 89 GLU A C 1
ATOM 694 O O . GLU A 1 89 ? -14.191 -5.989 15.177 1.00 91.81 89 GLU A O 1
ATOM 699 N N . ALA A 1 90 ? -12.364 -5.010 14.338 1.00 95.12 90 ALA A N 1
ATOM 700 C CA . ALA A 1 90 ? -13.084 -3.823 13.906 1.00 95.12 90 ALA A CA 1
ATOM 701 C C . ALA A 1 90 ? -14.200 -4.187 12.903 1.00 95.12 90 ALA A C 1
ATOM 703 O O . ALA A 1 90 ? -13.954 -4.929 11.949 1.00 95.12 90 ALA A O 1
ATOM 704 N N . PRO A 1 91 ? -15.409 -3.610 13.040 1.00 95.12 91 PRO A N 1
ATOM 705 C CA . PRO A 1 91 ? -16.524 -3.875 12.130 1.00 95.12 91 PRO A CA 1
ATOM 706 C C . PRO A 1 91 ? -16.268 -3.383 10.698 1.00 95.12 91 PRO A C 1
ATOM 708 O O . PRO A 1 91 ? -16.967 -3.796 9.776 1.00 95.12 91 PRO A O 1
ATOM 711 N N . VAL A 1 92 ? -15.291 -2.491 10.498 1.00 94.75 92 VAL A N 1
ATOM 712 C CA . VAL A 1 92 ? -14.887 -1.989 9.184 1.00 94.75 92 VAL A CA 1
ATOM 713 C C . VAL A 1 92 ? -13.395 -2.220 8.991 1.00 94.75 92 VAL A C 1
ATOM 715 O O . VAL A 1 92 ? -12.579 -1.764 9.791 1.00 94.75 92 VAL A O 1
ATOM 718 N N . THR A 1 93 ? -13.035 -2.877 7.888 1.00 92.94 93 THR A N 1
ATOM 719 C CA . THR A 1 93 ? -11.643 -3.009 7.444 1.00 92.94 93 THR A CA 1
ATOM 720 C C . THR A 1 93 ? -11.426 -2.219 6.158 1.00 92.94 93 THR A C 1
ATOM 722 O O . THR A 1 93 ? -12.125 -2.423 5.168 1.00 92.94 93 THR A O 1
ATOM 725 N N . ILE A 1 94 ? -10.445 -1.322 6.171 1.00 93.44 94 ILE A N 1
ATOM 726 C CA . ILE A 1 94 ? -9.976 -0.573 5.006 1.00 93.44 94 ILE A CA 1
ATOM 727 C C . ILE A 1 94 ? -8.702 -1.252 4.516 1.00 93.44 94 ILE A C 1
ATOM 729 O O . ILE A 1 94 ? -7.713 -1.298 5.242 1.00 93.44 94 ILE A O 1
ATOM 733 N N . VAL A 1 95 ? -8.711 -1.758 3.284 1.00 92.31 95 VAL A N 1
ATOM 734 C CA . VAL A 1 95 ? -7.504 -2.272 2.624 1.00 92.31 95 VAL A CA 1
ATOM 735 C C . VAL A 1 95 ? -7.003 -1.211 1.656 1.00 92.31 95 VAL A C 1
ATOM 737 O O . VAL A 1 95 ? -7.711 -0.856 0.714 1.00 92.31 95 VAL A O 1
ATOM 740 N N . ILE A 1 96 ? -5.803 -0.689 1.898 1.00 91.50 96 ILE A N 1
ATOM 741 C CA . ILE A 1 96 ? -5.172 0.317 1.047 1.00 91.50 96 ILE A CA 1
ATOM 742 C C . ILE A 1 96 ? -4.063 -0.306 0.212 1.00 91.50 96 ILE A C 1
ATOM 744 O O . ILE A 1 96 ? -3.182 -0.966 0.747 1.00 91.50 96 ILE A O 1
ATOM 748 N N . PHE A 1 97 ? -4.093 -0.029 -1.089 1.00 90.38 97 PHE A N 1
ATOM 749 C CA . PHE A 1 97 ? -2.988 -0.276 -2.008 1.00 90.38 97 PHE A CA 1
ATOM 750 C C . PHE A 1 97 ? -2.246 1.039 -2.220 1.00 90.38 97 PHE A C 1
ATOM 752 O O . PHE A 1 97 ? -2.867 2.020 -2.634 1.00 90.38 97 PHE A O 1
ATOM 759 N N . SER A 1 98 ? -0.959 1.084 -1.891 1.00 92.25 98 SER A N 1
ATOM 760 C CA . SER A 1 98 ? -0.191 2.328 -1.903 1.00 92.25 98 SER A CA 1
ATOM 761 C C . SER A 1 98 ? 1.238 2.120 -2.391 1.00 92.25 98 SER A C 1
ATOM 763 O O . SER A 1 98 ? 1.823 1.051 -2.240 1.00 92.25 98 SER A O 1
ATOM 765 N N . ASP A 1 99 ? 1.788 3.187 -2.958 1.00 93.44 99 ASP A N 1
ATOM 766 C CA . ASP A 1 99 ? 3.159 3.293 -3.445 1.00 93.44 99 ASP A CA 1
ATOM 767 C C . ASP A 1 99 ? 3.852 4.452 -2.709 1.00 93.44 99 ASP A C 1
ATOM 769 O O . ASP A 1 99 ? 3.294 5.547 -2.592 1.00 93.44 99 ASP A O 1
ATOM 773 N N . TYR A 1 100 ? 5.071 4.2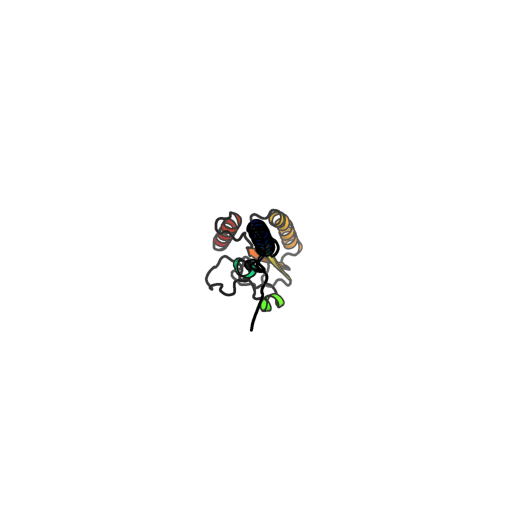27 -2.225 1.00 92.12 100 TYR A N 1
ATOM 774 C CA . TYR A 1 100 ? 5.880 5.221 -1.520 1.00 92.12 100 TYR A CA 1
ATOM 775 C C . TYR A 1 100 ? 6.355 6.393 -2.401 1.00 92.12 100 TYR A C 1
ATOM 777 O O . TYR A 1 100 ? 6.643 7.468 -1.879 1.00 92.12 100 TYR A O 1
ATOM 785 N N . GLN A 1 101 ? 6.416 6.230 -3.726 1.00 94.56 101 GLN A N 1
ATOM 786 C CA . GLN A 1 101 ? 6.725 7.298 -4.690 1.00 94.56 101 GLN A CA 1
ATOM 787 C C . GLN A 1 101 ? 5.480 8.082 -5.144 1.00 94.56 101 GLN A C 1
ATOM 789 O O . GLN A 1 101 ? 5.592 9.151 -5.749 1.00 94.56 101 GLN A O 1
ATOM 794 N N . CYS A 1 102 ? 4.275 7.591 -4.851 1.00 94.31 102 CYS A N 1
ATOM 795 C CA . CYS A 1 102 ? 3.031 8.192 -5.316 1.00 94.31 102 CYS A CA 1
ATOM 796 C C . CYS A 1 102 ? 2.642 9.435 -4.491 1.00 94.31 102 CYS A C 1
ATOM 798 O O . CYS A 1 102 ? 2.180 9.355 -3.351 1.00 94.31 102 CYS A O 1
ATOM 800 N N . GLY A 1 103 ? 2.730 10.620 -5.104 1.00 95.31 103 GLY A N 1
ATOM 801 C CA . GLY A 1 103 ? 2.405 11.888 -4.434 1.00 95.31 103 GLY A CA 1
ATOM 802 C C . GLY A 1 103 ? 0.939 12.033 -3.987 1.00 95.31 103 GLY A C 1
ATOM 803 O O . GLY A 1 103 ? 0.651 12.743 -3.024 1.00 95.31 103 GLY A O 1
ATOM 804 N N . PHE A 1 104 ? -0.013 11.361 -4.646 1.00 94.94 104 PHE A N 1
ATOM 805 C CA . PHE A 1 104 ? -1.404 11.307 -4.167 1.00 94.94 104 PHE A CA 1
ATOM 806 C C . PHE A 1 104 ? -1.554 10.397 -2.949 1.00 94.94 104 PHE A C 1
ATOM 808 O O . PHE A 1 104 ? -2.280 10.741 -2.019 1.00 94.94 104 PHE A O 1
ATOM 815 N N . CYS A 1 105 ? -0.826 9.285 -2.931 1.00 94.00 105 CYS A N 1
ATOM 816 C CA . CYS A 1 105 ? -0.820 8.315 -1.849 1.00 94.00 105 CYS A CA 1
ATOM 817 C C . CYS A 1 105 ? -0.246 8.945 -0.568 1.00 94.00 105 CYS A C 1
ATOM 819 O O . CYS A 1 105 ? -0.829 8.817 0.506 1.00 94.00 105 CYS A O 1
ATOM 821 N N . GLN A 1 106 ? 0.795 9.776 -0.702 1.00 93.62 106 GLN A N 1
ATOM 822 C CA . GLN A 1 106 ? 1.304 10.599 0.400 1.00 93.62 106 GLN A CA 1
ATOM 823 C C . GLN A 1 106 ? 0.234 11.547 0.972 1.00 93.62 106 GLN A C 1
ATOM 825 O O . GLN A 1 106 ? 0.083 11.671 2.185 1.00 93.62 106 GLN A O 1
ATOM 830 N N . LYS A 1 107 ? -0.552 12.215 0.116 1.00 94.19 107 LYS A N 1
ATOM 831 C CA . LYS A 1 107 ? -1.646 13.093 0.577 1.00 94.19 107 LYS A CA 1
ATOM 832 C C . LYS A 1 107 ? -2.767 12.302 1.256 1.00 94.19 107 LYS A C 1
ATOM 834 O O . LYS A 1 107 ? -3.337 12.775 2.239 1.00 94.19 107 LYS A O 1
ATOM 839 N N . GLN A 1 108 ? -3.073 11.108 0.748 1.00 95.12 108 GLN A N 1
ATOM 840 C CA . GLN A 1 108 ? -4.082 10.208 1.308 1.00 95.12 108 GLN A CA 1
ATOM 841 C C . GLN A 1 108 ? -3.737 9.764 2.736 1.00 95.12 108 GLN A C 1
ATOM 843 O O . GLN A 1 108 ? -4.649 9.578 3.543 1.00 95.12 108 GLN A O 1
ATOM 848 N N . GLU A 1 109 ? -2.453 9.646 3.084 1.00 92.50 109 GLU A N 1
ATOM 849 C CA . GLU A 1 109 ? -2.011 9.246 4.426 1.00 92.50 109 GLU A CA 1
ATOM 850 C C . GLU A 1 109 ? -2.625 10.129 5.527 1.00 92.50 109 GLU A C 1
ATOM 852 O O . GLU A 1 109 ? -3.069 9.627 6.561 1.00 92.50 109 GLU A O 1
ATOM 857 N N . GLN A 1 110 ? -2.747 11.439 5.286 1.00 94.00 110 GLN A N 1
ATOM 858 C CA . GLN A 1 110 ? -3.380 12.347 6.243 1.00 94.00 110 GLN A CA 1
ATOM 859 C C . GLN A 1 110 ? -4.869 12.034 6.439 1.00 94.00 110 GLN A C 1
ATOM 861 O O . GLN A 1 110 ? -5.376 12.095 7.560 1.00 94.00 110 GLN A O 1
ATOM 866 N N . THR A 1 111 ? -5.579 11.669 5.370 1.00 94.50 111 THR A N 1
ATOM 867 C CA . THR A 1 111 ? -6.981 11.246 5.456 1.00 94.50 111 THR A CA 1
ATOM 868 C C . THR A 1 111 ? -7.115 9.965 6.274 1.00 94.50 111 THR A C 1
ATOM 870 O O . THR A 1 111 ? -7.987 9.893 7.136 1.00 94.50 111 THR A O 1
ATOM 873 N N . LEU A 1 112 ? -6.229 8.985 6.073 1.00 93.75 112 LEU A N 1
ATOM 874 C CA . LEU A 1 112 ? -6.232 7.740 6.851 1.00 93.75 112 LEU A CA 1
ATOM 875 C C . LEU A 1 112 ? -5.960 7.997 8.333 1.00 93.75 112 LEU A C 1
ATOM 877 O O . LEU A 1 112 ? -6.682 7.476 9.180 1.00 93.75 112 LEU A O 1
ATOM 881 N N . LYS A 1 113 ? -4.976 8.847 8.653 1.00 92.31 113 LYS A N 1
ATOM 882 C CA . LYS A 1 113 ? -4.691 9.267 10.035 1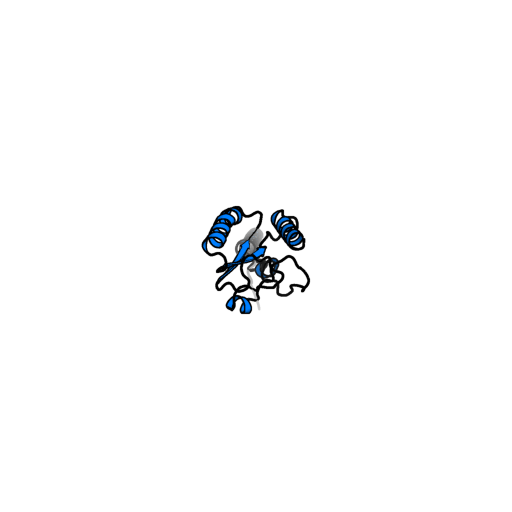.00 92.31 113 LYS A CA 1
ATOM 883 C C . LYS A 1 113 ? -5.916 9.905 10.682 1.00 92.31 113 LYS A C 1
ATOM 885 O O . LYS A 1 113 ? -6.269 9.558 11.804 1.00 92.31 113 LYS A O 1
ATOM 890 N N . ASN A 1 114 ? -6.603 10.792 9.963 1.00 94.50 114 ASN A N 1
ATOM 891 C CA . ASN A 1 114 ? -7.821 11.424 10.464 1.00 94.50 114 ASN A CA 1
ATOM 892 C C . ASN A 1 114 ? -8.942 10.399 10.703 1.00 94.50 114 ASN A C 1
ATOM 894 O O . ASN A 1 114 ? -9.613 10.479 11.728 1.00 94.50 114 ASN A O 1
ATOM 898 N N . LEU A 1 115 ? -9.122 9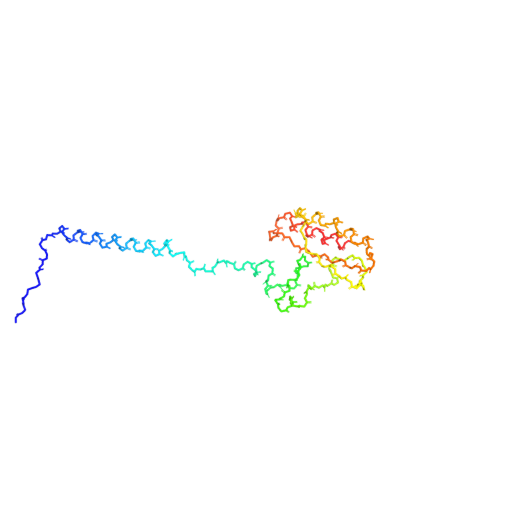.422 9.807 1.00 93.38 115 LEU A N 1
ATOM 899 C CA . LEU A 1 115 ? -10.103 8.345 9.983 1.00 93.38 115 LEU A CA 1
ATOM 900 C C . LEU A 1 115 ? -9.786 7.482 11.209 1.00 93.38 115 LEU A C 1
ATOM 902 O O . LEU A 1 115 ? -10.671 7.244 12.028 1.00 93.38 115 LEU A O 1
ATOM 906 N N . LEU A 1 116 ? -8.533 7.053 11.365 1.00 91.62 116 LEU A N 1
ATOM 907 C CA . LEU A 1 116 ? -8.105 6.264 12.521 1.00 91.62 116 LEU A CA 1
ATOM 908 C C . LEU A 1 116 ? -8.308 7.036 13.831 1.00 91.62 116 LEU A C 1
ATOM 910 O O . LEU A 1 116 ? -8.833 6.481 14.791 1.00 91.62 116 LEU A O 1
ATOM 914 N N . ASN A 1 117 ? -7.992 8.332 13.851 1.00 92.94 117 ASN A N 1
ATOM 915 C CA . ASN A 1 117 ? -8.212 9.182 15.022 1.00 92.94 117 ASN A CA 1
ATOM 916 C C . ASN A 1 117 ? -9.702 9.393 15.332 1.00 92.94 117 ASN A C 1
ATOM 918 O O . ASN A 1 117 ? -10.093 9.417 16.495 1.00 92.94 117 ASN A O 1
ATOM 922 N N . GLN A 1 118 ? -10.538 9.567 14.306 1.00 96.00 118 GLN A N 1
ATOM 923 C CA . GLN A 1 118 ? -11.962 9.858 14.478 1.00 96.00 118 GLN A CA 1
ATOM 924 C C . GLN A 1 118 ? -12.771 8.622 14.888 1.00 96.00 118 GLN A C 1
ATOM 926 O O . GLN A 1 118 ? -13.717 8.736 15.668 1.00 96.00 118 GLN A O 1
ATOM 931 N N . TYR A 1 119 ? -12.438 7.454 14.339 1.00 95.00 119 TYR A N 1
ATOM 932 C CA . TYR A 1 119 ? -13.235 6.239 14.505 1.00 95.00 119 TYR A CA 1
ATOM 933 C C . TYR A 1 119 ? -12.591 5.200 15.431 1.00 95.00 119 TYR A C 1
ATOM 935 O O . TYR A 1 119 ? -13.293 4.281 15.860 1.00 95.00 119 TYR A O 1
ATOM 943 N N . GLY A 1 120 ? -11.311 5.361 15.786 1.00 89.81 120 GLY A N 1
ATOM 944 C CA . GLY A 1 120 ? -10.598 4.526 16.752 1.00 89.81 120 GLY A CA 1
ATOM 945 C C . GLY A 1 120 ? -10.731 3.036 16.445 1.00 89.81 120 GLY A C 1
ATOM 946 O O . GLY A 1 120 ? -10.559 2.601 15.306 1.00 89.81 120 GLY A O 1
ATOM 947 N N . ASP A 1 121 ? -11.141 2.266 17.452 1.00 93.19 121 ASP A N 1
ATOM 948 C CA . ASP A 1 121 ? -11.267 0.802 17.392 1.00 93.19 121 ASP A CA 1
ATOM 949 C C . ASP A 1 121 ? -12.353 0.285 16.435 1.00 93.19 121 ASP A C 1
ATOM 951 O O . ASP A 1 121 ? -12.530 -0.925 16.287 1.00 93.19 121 ASP A O 1
ATOM 955 N N . LYS A 1 122 ? -13.106 1.178 15.782 1.00 96.50 122 LYS A N 1
ATOM 956 C CA . LYS A 1 122 ? -14.115 0.798 14.786 1.00 96.50 122 LYS A CA 1
ATOM 957 C C . LYS A 1 122 ? -13.525 0.527 13.406 1.00 96.50 122 LYS A C 1
ATOM 959 O O . LYS A 1 122 ? -14.242 0.000 12.556 1.00 96.50 122 LYS A O 1
ATOM 964 N N . ILE A 1 123 ? -12.266 0.9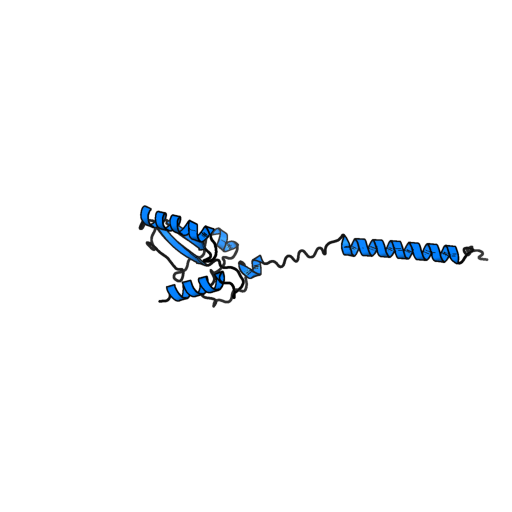03 13.170 1.00 95.88 123 ILE A N 1
ATOM 965 C CA . ILE A 1 123 ? -11.592 0.730 11.883 1.00 95.88 123 ILE A CA 1
ATOM 966 C C . ILE A 1 123 ? -10.312 -0.083 12.065 1.00 95.88 123 ILE A C 1
ATOM 968 O O . ILE A 1 123 ? -9.480 0.212 12.922 1.00 95.88 123 ILE A O 1
ATOM 972 N N . ARG A 1 124 ? -10.136 -1.069 11.185 1.00 94.44 124 ARG A N 1
ATOM 973 C CA . ARG A 1 124 ? -8.861 -1.730 10.914 1.00 94.44 124 ARG A CA 1
ATOM 974 C C . ARG A 1 124 ? -8.327 -1.233 9.583 1.00 94.44 124 ARG A C 1
ATOM 976 O O . ARG A 1 124 ? -9.046 -1.261 8.587 1.00 94.44 124 ARG A O 1
ATOM 983 N N . LEU A 1 125 ? -7.077 -0.802 9.544 1.00 94.50 125 LEU A N 1
ATOM 984 C CA . LEU A 1 125 ? -6.383 -0.467 8.305 1.00 94.50 125 LEU A CA 1
ATOM 985 C C . LEU A 1 125 ? -5.424 -1.605 7.957 1.00 94.50 125 LEU A C 1
ATOM 987 O O . LEU A 1 125 ? -4.662 -2.026 8.818 1.00 94.50 125 LEU A O 1
ATOM 991 N N . ILE A 1 126 ? -5.457 -2.086 6.717 1.00 93.69 126 ILE A N 1
ATOM 992 C CA . ILE A 1 126 ? -4.527 -3.077 6.163 1.00 93.69 126 ILE A CA 1
ATOM 993 C C . ILE A 1 126 ? -3.780 -2.444 4.993 1.00 93.69 126 ILE A C 1
ATOM 995 O O . ILE A 1 126 ? -4.414 -1.947 4.062 1.00 93.69 126 ILE A O 1
ATOM 999 N N . TRP A 1 127 ? -2.452 -2.493 5.025 1.00 92.56 127 TRP A N 1
ATOM 1000 C CA . TRP A 1 127 ? -1.580 -1.955 3.985 1.00 92.56 127 TRP A CA 1
ATOM 1001 C C . TRP A 1 127 ? -1.149 -3.027 2.982 1.00 92.56 127 TRP A C 1
ATOM 1003 O O . TRP A 1 127 ? -0.700 -4.114 3.350 1.00 92.56 127 TRP A O 1
ATOM 1013 N N . LYS A 1 128 ? -1.244 -2.691 1.698 1.00 88.50 128 LYS A N 1
ATOM 1014 C CA . LYS A 1 128 ? -0.785 -3.483 0.560 1.00 88.50 128 LYS A CA 1
ATOM 1015 C C . LYS A 1 128 ? 0.147 -2.626 -0.289 1.00 88.50 128 LYS A C 1
ATOM 1017 O O . LYS A 1 128 ? -0.235 -1.539 -0.722 1.00 88.50 128 LYS A O 1
ATOM 1022 N N . ASP A 1 129 ? 1.350 -3.123 -0.546 1.00 89.25 129 ASP A N 1
ATOM 1023 C CA . ASP A 1 129 ? 2.276 -2.422 -1.431 1.00 89.25 129 ASP A CA 1
ATOM 1024 C C . ASP A 1 129 ? 1.830 -2.593 -2.878 1.00 89.25 129 ASP A C 1
ATOM 1026 O O . ASP A 1 129 ? 1.418 -3.682 -3.301 1.00 89.25 129 ASP A O 1
ATOM 1030 N N . TYR A 1 130 ? 1.896 -1.491 -3.618 1.00 89.12 130 TYR A N 1
ATOM 1031 C CA . TYR A 1 130 ? 1.585 -1.420 -5.039 1.00 89.12 130 TYR A CA 1
ATOM 1032 C C . TYR A 1 130 ? 2.665 -0.617 -5.779 1.00 89.12 130 TYR A C 1
ATOM 1034 O O . TYR A 1 130 ? 2.365 0.445 -6.323 1.00 89.12 130 TYR A O 1
ATOM 1042 N N . PRO A 1 131 ? 3.931 -1.064 -5.749 1.00 87.31 131 PRO A N 1
ATOM 1043 C CA . PRO A 1 131 ? 5.014 -0.313 -6.352 1.00 87.31 131 PRO A CA 1
ATOM 1044 C C . PRO A 1 131 ? 4.999 -0.388 -7.884 1.00 87.31 131 PRO A C 1
ATOM 1046 O O . PRO A 1 131 ? 4.269 -1.176 -8.499 1.00 87.31 131 PRO A O 1
ATOM 1049 N N . GLU A 1 132 ? 5.871 0.403 -8.503 1.00 81.56 132 GLU A N 1
ATOM 1050 C CA . GLU A 1 132 ? 6.284 0.204 -9.884 1.00 81.56 132 GLU A CA 1
ATOM 1051 C C . GLU A 1 132 ? 6.881 -1.193 -10.071 1.00 81.56 132 GLU A C 1
ATOM 1053 O O . GLU A 1 132 ? 7.474 -1.790 -9.174 1.00 81.56 132 GLU A O 1
ATOM 1058 N N . SER A 1 133 ? 6.742 -1.717 -11.282 1.00 77.50 133 SER A N 1
ATOM 1059 C CA . SER A 1 133 ? 7.147 -3.084 -11.583 1.00 77.50 133 SER A CA 1
ATOM 1060 C C . SER A 1 133 ? 8.649 -3.306 -11.765 1.00 77.50 133 SER A C 1
ATOM 1062 O O . SER A 1 133 ? 9.080 -4.446 -11.908 1.00 77.50 133 SER A O 1
ATOM 1064 N N . ASP A 1 134 ? 9.427 -2.234 -11.900 1.00 80.06 134 ASP A N 1
ATOM 1065 C CA . ASP A 1 134 ? 10.882 -2.335 -11.997 1.00 80.06 134 ASP A CA 1
ATOM 1066 C C . ASP A 1 134 ? 11.462 -2.524 -10.593 1.00 80.06 134 ASP A C 1
ATOM 1068 O O . ASP A 1 134 ? 11.329 -1.645 -9.743 1.00 80.06 134 ASP A O 1
ATOM 1072 N N . GLU A 1 135 ? 12.126 -3.655 -10.361 1.00 78.94 135 GLU A N 1
ATOM 1073 C CA . GLU A 1 135 ? 12.749 -3.998 -9.076 1.00 78.94 135 GLU A CA 1
ATOM 1074 C C . GLU A 1 135 ? 13.846 -3.006 -8.661 1.00 78.94 135 GLU A C 1
ATOM 1076 O O . GLU A 1 135 ? 14.158 -2.869 -7.480 1.00 78.94 135 GLU A O 1
ATOM 1081 N N . ASN A 1 136 ? 14.416 -2.276 -9.623 1.00 86.19 136 ASN A N 1
ATOM 1082 C CA . ASN A 1 136 ? 15.411 -1.241 -9.354 1.00 86.19 136 ASN A CA 1
ATOM 1083 C C . ASN A 1 136 ? 14.781 0.137 -9.109 1.00 86.19 136 ASN A C 1
ATOM 1085 O O . ASN A 1 136 ? 15.499 1.090 -8.791 1.00 86.19 136 ASN A O 1
ATOM 1089 N N . SER A 1 137 ? 13.462 0.276 -9.274 1.00 88.00 137 SER A N 1
ATOM 1090 C CA . SER A 1 137 ? 12.771 1.533 -9.006 1.00 88.00 137 SER A CA 1
ATOM 1091 C C . SER A 1 137 ? 12.836 1.876 -7.519 1.00 88.00 137 SER A C 1
ATOM 1093 O O . SER A 1 137 ? 12.821 1.012 -6.639 1.00 88.00 137 SER A O 1
ATOM 1095 N N . ILE A 1 138 ? 12.840 3.174 -7.216 1.00 95.06 138 ILE A N 1
ATOM 1096 C CA . ILE A 1 138 ? 12.767 3.643 -5.826 1.00 95.06 138 ILE A CA 1
ATOM 1097 C C . ILE A 1 138 ? 11.453 3.182 -5.178 1.00 95.06 138 ILE A C 1
ATOM 1099 O O . ILE A 1 138 ? 11.428 2.901 -3.985 1.00 95.06 138 ILE A O 1
ATOM 1103 N N . SER A 1 139 ? 10.379 3.080 -5.965 1.00 90.94 139 SER A N 1
ATOM 1104 C CA . SER A 1 139 ? 9.066 2.604 -5.528 1.00 90.94 139 SER A CA 1
ATOM 1105 C C . SER A 1 139 ? 9.142 1.176 -4.977 1.00 90.94 139 SER A C 1
ATOM 1107 O O . SER A 1 139 ? 8.774 0.929 -3.825 1.00 90.94 139 SER A O 1
ATOM 1109 N N . PHE A 1 140 ? 9.714 0.258 -5.760 1.00 87.81 140 PHE A N 1
ATOM 1110 C CA . PHE A 1 140 ? 9.885 -1.136 -5.366 1.00 87.81 140 PHE A CA 1
ATOM 1111 C C . PHE A 1 140 ? 10.821 -1.278 -4.164 1.00 87.81 140 PHE A C 1
ATOM 1113 O O . PHE A 1 140 ? 10.464 -1.899 -3.165 1.00 87.81 140 PHE A O 1
ATOM 1120 N N . LEU A 1 141 ? 11.994 -0.642 -4.214 1.00 91.12 141 LEU A N 1
ATOM 1121 C CA . LEU A 1 141 ? 12.970 -0.706 -3.123 1.00 91.12 141 LEU A CA 1
ATOM 1122 C C . LEU A 1 141 ? 12.413 -0.133 -1.809 1.00 91.12 141 LEU A C 1
ATOM 1124 O O . LEU A 1 141 ? 12.711 -0.653 -0.734 1.00 91.12 141 LEU A O 1
ATOM 1128 N N . ALA A 1 142 ? 11.581 0.910 -1.879 1.00 94.75 142 ALA A N 1
ATOM 1129 C CA . ALA A 1 142 ? 10.905 1.464 -0.711 1.00 94.75 142 ALA A CA 1
ATOM 1130 C C . ALA A 1 142 ? 9.857 0.500 -0.134 1.00 94.75 142 ALA A C 1
ATOM 1132 O O . ALA A 1 142 ? 9.786 0.362 1.086 1.00 94.75 142 ALA A O 1
ATOM 1133 N N . ALA A 1 143 ? 9.095 -0.201 -0.980 1.00 91.69 143 ALA A N 1
ATOM 1134 C CA . ALA A 1 143 ? 8.169 -1.242 -0.532 1.00 91.69 143 ALA A CA 1
ATOM 1135 C C . ALA A 1 143 ? 8.901 -2.382 0.197 1.00 91.69 143 ALA A C 1
ATOM 1137 O O . ALA A 1 143 ? 8.520 -2.752 1.308 1.00 91.69 143 ALA A O 1
ATOM 1138 N N . VAL A 1 144 ? 10.013 -2.867 -0.370 1.00 89.44 144 VAL A N 1
ATOM 1139 C CA . VAL A 1 144 ? 10.887 -3.865 0.272 1.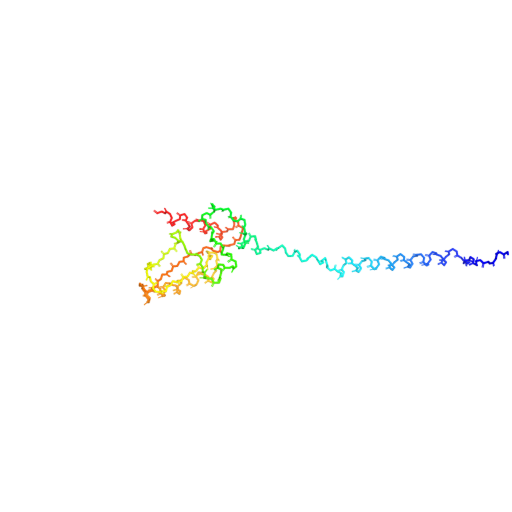00 89.44 144 VAL A CA 1
ATOM 1140 C C . VAL A 1 144 ? 11.375 -3.367 1.634 1.00 89.44 144 VAL A C 1
ATOM 1142 O O . VAL A 1 144 ? 11.239 -4.065 2.637 1.00 89.44 144 VAL A O 1
ATOM 1145 N N . ALA A 1 145 ? 11.894 -2.138 1.700 1.00 93.38 145 ALA A N 1
ATOM 1146 C CA . ALA A 1 145 ? 12.369 -1.553 2.952 1.00 93.38 145 ALA A CA 1
ATOM 1147 C C . ALA A 1 145 ? 11.250 -1.419 4.002 1.00 93.38 145 ALA A C 1
ATOM 1149 O O . ALA A 1 145 ? 11.484 -1.687 5.181 1.00 93.38 145 ALA A O 1
ATOM 1150 N N . GLY A 1 146 ? 10.035 -1.047 3.584 1.00 91.69 146 GLY A N 1
ATOM 1151 C CA . GLY A 1 146 ? 8.860 -0.968 4.452 1.00 91.69 146 GLY A CA 1
ATOM 1152 C C . GLY A 1 146 ? 8.499 -2.318 5.075 1.00 91.69 146 GLY A C 1
ATOM 1153 O O . GLY A 1 146 ? 8.219 -2.393 6.272 1.00 91.69 146 GLY A O 1
ATOM 1154 N N . ARG A 1 147 ? 8.590 -3.400 4.299 1.00 88.38 147 ARG A N 1
ATOM 1155 C CA . ARG A 1 147 ? 8.384 -4.769 4.793 1.00 88.38 147 ARG A CA 1
ATOM 1156 C C . ARG A 1 147 ? 9.484 -5.210 5.751 1.00 88.38 147 ARG A C 1
ATOM 1158 O O . ARG A 1 147 ? 9.171 -5.695 6.831 1.00 88.38 147 ARG A O 1
ATOM 1165 N N . CYS A 1 148 ? 10.752 -4.947 5.432 1.00 89.94 148 CYS A N 1
ATOM 1166 C CA . CYS A 1 148 ? 11.855 -5.212 6.360 1.00 89.94 148 CYS A CA 1
ATOM 1167 C C . CYS A 1 148 ? 11.707 -4.442 7.682 1.00 89.94 148 CYS A C 1
ATOM 1169 O O . CYS A 1 148 ? 12.114 -4.937 8.727 1.00 89.94 148 CYS A O 1
ATOM 1171 N N . ALA A 1 149 ? 11.140 -3.233 7.660 1.00 91.12 149 ALA A N 1
ATOM 1172 C CA . ALA A 1 149 ? 10.862 -2.471 8.876 1.00 91.12 149 ALA A CA 1
ATOM 1173 C C . ALA A 1 149 ? 9.711 -3.068 9.705 1.00 91.12 149 ALA A C 1
ATOM 1175 O O . ALA A 1 149 ? 9.733 -2.974 10.926 1.00 91.12 149 ALA A O 1
ATOM 1176 N N . GLN A 1 150 ? 8.723 -3.691 9.062 1.00 86.50 150 GLN A N 1
ATOM 1177 C CA . GLN A 1 150 ? 7.598 -4.359 9.725 1.00 86.50 150 GLN A CA 1
ATOM 1178 C C . GLN A 1 150 ? 7.999 -5.673 10.421 1.00 86.50 150 GLN A C 1
ATOM 1180 O O . GLN A 1 150 ? 7.265 -6.154 11.283 1.00 86.50 150 GLN A O 1
ATOM 1185 N N . GLU A 1 151 ? 9.135 -6.263 10.053 1.00 83.44 151 GLU A N 1
ATOM 1186 C CA . GLU A 1 151 ? 9.677 -7.476 10.682 1.00 83.44 151 GLU A CA 1
ATOM 1187 C C . GLU A 1 151 ? 10.601 -7.204 11.888 1.00 83.44 151 GLU A C 1
ATOM 1189 O O . GLU A 1 151 ? 11.107 -8.158 12.482 1.00 83.44 151 GLU A O 1
ATOM 1194 N N . GLN A 1 152 ? 10.835 -5.935 12.252 1.00 84.50 152 GLN A N 1
ATOM 1195 C CA . GLN A 1 152 ? 11.647 -5.539 13.419 1.00 84.50 152 GLN A CA 1
ATOM 1196 C C . GLN A 1 152 ? 10.840 -5.553 14.720 1.00 84.50 152 GLN A C 1
ATOM 1198 O O . GLN A 1 152 ? 11.431 -5.946 15.752 1.00 84.50 152 GLN A O 1
#

pLDDT: mean 76.72, std 18.98, range [39.56, 96.5]

Sequence (152 aa):
MLKFFKRPKSPVILFIASSLAIFILFVFVFFITKISPPLASGGADIRGKYYLNENYSEGDLLITKVPRLKDMLAGPIISDLDPGMGNKEAPVTIVIFSDYQCGFCQKQEQTLKNLLNQYGDKIRLIWKDYPESDENSISFLAAVAGRCAQEQ